Protein AF-A0A0N5B8U1-F1 (afdb_monomer_lite)

Organism: Strongyloides papillosus (NCBI:txid174720)

Foldseek 3Di:
DKKKKKKWQWDQDPPPDDDDPDPPPPQPAADPQAEEEEDPPDDPVVVVVVQVVCVVVHVHHHDYDPDDDDPDWHYYHDDDDPDDDDDDGTDDPDPPDDDDDPQRAKFKAQEPPPVDGGRTTHDGHPDMDMDMHPDDDMDIDGHDPDPPDDIDMDMDMDDPPDD

InterPro domains:
  IPR001506 Peptidase M12A [PF01400] (25-95)
  IPR024079 Metallopeptidase, catalytic domain superfamily [G3DSA:3.40.390.10] (2-120)

Radius of gyration: 24.77 Å; chains: 1; bounding box: 51×39×60 Å

pLDDT: mean 78.55, std 17.07, range [37.72, 98.56]

Sequence (163 aa):
MSSVKITTNNELDDNYRIKKSIIRYKRSKWVLPIKYHISQKLNVSVIKQAIKVVEEETCVTFNESNKHIRIKRGINFKKHHSSCHSYVGMRRIKKKYLYCFQKMALEIKHKNDTSVTGLNICGNTKTPIIVTSEGTSVLVLWYGKKDDHSFNLTYQEIDDKKN

Structure (mmCIF, N/CA/C/O backbone):
data_AF-A0A0N5B8U1-F1
#
_entry.id   AF-A0A0N5B8U1-F1
#
loop_
_atom_site.group_PDB
_atom_site.id
_atom_site.type_symbol
_atom_site.label_atom_id
_atom_site.label_alt_id
_atom_site.label_comp_id
_atom_site.label_asym_id
_atom_site.label_entity_id
_atom_site.label_seq_id
_atom_site.pdbx_PDB_ins_code
_atom_site.Cartn_x
_atom_site.Cartn_y
_atom_site.Cartn_z
_atom_site.occupancy
_atom_site.B_iso_or_equiv
_atom_site.auth_seq_id
_atom_site.auth_comp_id
_atom_site.auth_asym_id
_atom_site.auth_atom_id
_atom_site.pdbx_PDB_model_num
ATOM 1 N N . MET A 1 1 ? -29.590 8.909 27.109 1.00 59.69 1 MET A N 1
ATOM 2 C CA . MET A 1 1 ? -29.453 7.525 27.615 1.00 59.69 1 MET A CA 1
ATOM 3 C C . MET A 1 1 ? -28.011 7.387 28.084 1.00 59.69 1 MET A C 1
ATOM 5 O O . MET A 1 1 ? -27.194 8.186 27.654 1.00 59.69 1 MET A O 1
ATOM 9 N N . SER A 1 2 ? -27.679 6.472 28.991 1.00 67.06 2 SER A N 1
ATOM 10 C CA . SER A 1 2 ? -26.271 6.294 29.381 1.00 67.06 2 SER A CA 1
ATOM 11 C C . SER A 1 2 ? -25.598 5.297 28.430 1.00 67.06 2 SER A C 1
ATOM 13 O O . SER A 1 2 ? -26.219 4.311 28.020 1.00 67.06 2 SER A O 1
ATOM 15 N N . SER A 1 3 ? -24.359 5.578 28.029 1.00 75.62 3 SER A N 1
ATOM 16 C CA . SER A 1 3 ? -23.550 4.730 27.143 1.00 75.62 3 SER A CA 1
ATOM 17 C C . SER A 1 3 ? -22.180 4.446 27.754 1.00 75.62 3 SER A C 1
ATOM 19 O O . SER A 1 3 ? -21.698 5.172 28.617 1.00 75.62 3 SER A O 1
ATOM 21 N N . VAL A 1 4 ? -21.538 3.366 27.324 1.00 79.31 4 VAL A N 1
ATOM 22 C CA . VAL A 1 4 ? -20.212 2.947 27.779 1.00 79.31 4 VAL A CA 1
ATOM 23 C C . VAL A 1 4 ? -19.211 3.236 26.671 1.00 79.31 4 VAL A C 1
ATOM 25 O O . VAL A 1 4 ? -19.322 2.738 25.548 1.00 79.31 4 VAL A O 1
ATOM 28 N N . LYS A 1 5 ? -18.194 4.026 26.999 1.00 79.31 5 LYS A N 1
ATOM 29 C CA . LYS A 1 5 ? -17.032 4.263 26.151 1.00 79.31 5 LYS A CA 1
ATOM 30 C C . LYS A 1 5 ? -15.908 3.338 26.573 1.00 79.31 5 LYS A C 1
ATOM 32 O O . LYS A 1 5 ? -15.444 3.387 27.707 1.00 79.31 5 LYS A O 1
ATOM 37 N N . ILE A 1 6 ? -15.442 2.526 25.643 1.00 74.75 6 ILE A N 1
ATOM 38 C CA . ILE A 1 6 ? -14.339 1.593 25.820 1.00 74.75 6 ILE A CA 1
ATOM 39 C C . ILE A 1 6 ? -13.137 2.101 25.044 1.00 74.75 6 ILE A C 1
ATOM 41 O O . ILE A 1 6 ? -13.270 2.518 23.895 1.00 74.75 6 ILE A O 1
ATOM 45 N N . THR A 1 7 ? -11.958 2.028 25.654 1.00 72.44 7 THR A N 1
ATOM 46 C CA . THR A 1 7 ? -10.691 2.320 24.985 1.00 72.44 7 THR A CA 1
ATOM 47 C C . THR A 1 7 ? -9.778 1.096 25.045 1.00 72.44 7 THR A C 1
ATOM 49 O O . THR A 1 7 ? -9.550 0.545 26.119 1.00 72.44 7 THR A O 1
ATOM 52 N N . THR A 1 8 ? -9.257 0.647 23.901 1.00 62.81 8 THR A N 1
ATOM 53 C CA . THR A 1 8 ? -8.366 -0.526 23.789 1.00 62.81 8 THR A CA 1
ATOM 54 C C . THR A 1 8 ? -7.193 -0.225 22.863 1.00 62.81 8 THR A C 1
ATOM 56 O O . THR A 1 8 ? -7.366 0.483 21.887 1.00 62.81 8 THR A O 1
ATOM 59 N N . ASN A 1 9 ? -5.993 -0.751 23.093 1.00 55.94 9 ASN A N 1
ATOM 60 C CA . ASN A 1 9 ? -4.813 -0.423 22.261 1.00 55.94 9 ASN A CA 1
ATOM 61 C C . ASN A 1 9 ? -4.611 -1.382 21.075 1.00 55.94 9 ASN A C 1
ATOM 63 O O . ASN A 1 9 ? -3.531 -1.941 20.889 1.00 55.94 9 ASN A O 1
ATOM 67 N N . ASN A 1 10 ? -5.681 -1.667 20.338 1.00 53.12 10 ASN A N 1
ATOM 68 C CA . ASN A 1 10 ? -5.811 -2.972 19.706 1.00 53.12 10 ASN A CA 1
ATOM 69 C C . ASN A 1 10 ? -6.589 -2.796 18.384 1.00 53.12 10 ASN A C 1
ATOM 71 O O . ASN A 1 10 ? -7.734 -2.364 18.430 1.00 53.12 10 ASN A O 1
ATOM 75 N N . GLU A 1 11 ? -5.941 -3.039 17.231 1.00 48.81 11 GLU A N 1
ATOM 76 C CA . GLU A 1 11 ? -6.230 -2.446 15.901 1.00 48.81 11 GLU A CA 1
ATOM 77 C C . GLU A 1 11 ? -7.677 -2.639 15.382 1.00 48.81 11 GLU A C 1
ATOM 79 O O . GLU A 1 11 ? -8.244 -3.729 15.443 1.00 48.81 11 GLU A O 1
ATOM 84 N N . LEU A 1 12 ? -8.247 -1.570 14.812 1.00 43.56 12 LEU A N 1
ATOM 85 C CA . LEU A 1 12 ? -9.436 -1.578 13.968 1.00 43.56 12 LEU A CA 1
ATOM 86 C C . LEU A 1 12 ? -8.948 -1.723 12.530 1.00 43.56 12 LEU A C 1
ATOM 88 O O . LEU A 1 12 ? -8.377 -0.787 11.972 1.00 43.56 12 LEU A O 1
ATOM 92 N N . ASP A 1 13 ? -9.156 -2.898 11.944 1.00 42.47 13 ASP A N 1
ATOM 93 C CA . ASP A 1 13 ? -8.920 -3.122 10.520 1.00 42.47 13 ASP A CA 1
ATOM 94 C C . ASP A 1 13 ? -10.063 -2.485 9.708 1.00 42.47 13 ASP A C 1
ATOM 96 O O . ASP A 1 13 ? -11.240 -2.742 9.972 1.00 42.47 13 ASP A O 1
ATOM 100 N N . ASP A 1 14 ? -9.727 -1.707 8.674 1.00 44.59 14 ASP A N 1
ATOM 101 C CA . ASP A 1 14 ? -10.642 -1.046 7.717 1.00 44.59 14 ASP A CA 1
ATOM 102 C C . ASP A 1 14 ? -11.511 -2.040 6.892 1.00 44.59 14 ASP A C 1
ATOM 104 O O . ASP A 1 14 ? -12.156 -1.673 5.907 1.00 44.59 14 ASP A O 1
ATOM 108 N N . ASN A 1 15 ? -11.559 -3.322 7.271 1.00 41.72 15 ASN A N 1
ATOM 109 C CA . ASN A 1 15 ? -12.343 -4.383 6.640 1.00 41.72 15 ASN A CA 1
ATOM 110 C C . ASN A 1 15 ? -13.705 -4.613 7.321 1.00 41.72 15 ASN A C 1
ATOM 112 O O . ASN A 1 15 ? -14.096 -5.751 7.603 1.00 41.72 15 ASN A O 1
ATOM 116 N N . TYR A 1 16 ? -14.495 -3.551 7.493 1.00 42.03 16 TYR A N 1
ATOM 117 C CA . TYR A 1 16 ? -15.940 -3.717 7.662 1.00 42.03 16 TYR A CA 1
ATOM 118 C C . TYR A 1 16 ? -16.533 -4.375 6.397 1.00 42.03 16 TYR A C 1
ATOM 120 O O . TYR A 1 16 ? -16.419 -3.861 5.281 1.00 42.03 16 TYR A O 1
ATOM 128 N N . ARG A 1 17 ? -17.155 -5.552 6.556 1.00 41.88 17 ARG A N 1
ATOM 129 C CA . ARG A 1 17 ? -17.788 -6.320 5.470 1.00 41.88 17 ARG A CA 1
ATOM 130 C C . ARG A 1 17 ? -19.053 -5.617 4.963 1.00 41.88 17 ARG A C 1
ATOM 132 O O . ARG A 1 17 ? -20.151 -5.883 5.441 1.00 41.88 17 ARG A O 1
ATOM 139 N N . ILE A 1 18 ? -18.927 -4.811 3.9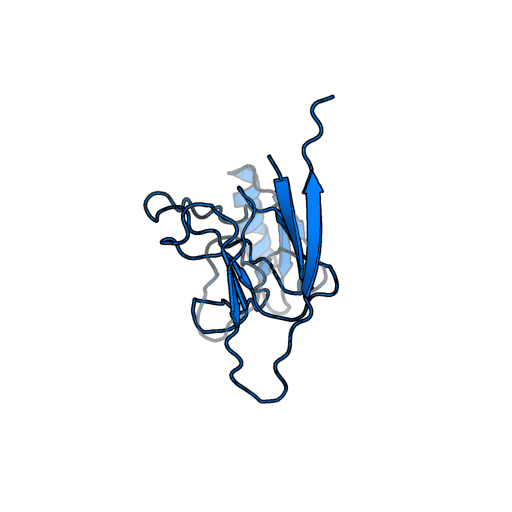13 1.00 45.94 18 ILE A N 1
ATOM 140 C CA . ILE A 1 18 ? -20.068 -4.467 3.051 1.00 45.94 18 ILE A CA 1
ATOM 141 C C . ILE A 1 18 ? -20.320 -5.649 2.097 1.00 45.94 18 ILE A C 1
ATOM 143 O O . ILE A 1 18 ? -19.381 -6.215 1.532 1.00 45.94 18 ILE A O 1
ATOM 147 N N . LYS A 1 19 ? -21.589 -6.065 1.965 1.00 42.38 19 LYS A N 1
ATOM 148 C CA . LYS A 1 19 ? -22.049 -7.216 1.163 1.00 42.38 19 LYS A CA 1
ATOM 149 C C . LYS A 1 19 ? -21.389 -7.269 -0.230 1.00 42.38 19 LYS A C 1
ATOM 151 O O . LYS A 1 19 ? -21.284 -6.273 -0.938 1.00 42.38 19 LYS A O 1
ATOM 156 N N . LYS A 1 20 ? -20.982 -8.482 -0.620 1.00 46.72 20 LYS A N 1
ATOM 157 C CA . LYS A 1 20 ? -20.103 -8.843 -1.752 1.00 46.72 20 LYS A CA 1
ATOM 158 C C . LYS A 1 20 ? -20.591 -8.502 -3.176 1.00 46.72 20 LYS A C 1
ATOM 160 O O . LYS A 1 20 ? -19.908 -8.886 -4.119 1.00 46.72 20 LYS A O 1
ATOM 165 N N . SER A 1 21 ? -21.711 -7.814 -3.391 1.00 37.72 21 SER A N 1
ATOM 166 C CA . SER A 1 21 ? -22.250 -7.641 -4.753 1.00 37.72 21 SER A CA 1
ATOM 167 C C . SER A 1 21 ? -21.713 -6.436 -5.536 1.00 37.72 21 SER A C 1
ATOM 169 O O . SER A 1 21 ? -21.937 -6.377 -6.738 1.00 37.72 21 SER A O 1
ATOM 171 N N . ILE A 1 22 ? -20.948 -5.509 -4.941 1.00 44.62 22 ILE A N 1
ATOM 172 C CA . ILE A 1 22 ? -20.295 -4.417 -5.696 1.00 44.62 22 ILE A CA 1
ATOM 173 C C . ILE A 1 22 ? -18.922 -4.088 -5.095 1.00 44.62 22 ILE A C 1
ATOM 175 O O . ILE A 1 22 ? -18.659 -2.966 -4.666 1.00 44.62 22 ILE A O 1
ATOM 179 N N . ILE A 1 23 ? -17.980 -5.037 -5.089 1.00 44.81 23 ILE A N 1
ATOM 180 C CA . ILE A 1 23 ? -16.568 -4.637 -4.995 1.00 44.81 23 ILE A CA 1
ATOM 181 C C . ILE A 1 23 ? -16.143 -4.172 -6.391 1.00 44.81 23 ILE A C 1
ATOM 183 O O . ILE A 1 23 ? -15.464 -4.875 -7.139 1.00 44.81 23 ILE A O 1
ATOM 187 N N . ARG A 1 24 ? -16.508 -2.931 -6.735 1.00 43.56 24 ARG A N 1
ATOM 188 C CA . ARG A 1 24 ? -15.688 -2.120 -7.640 1.00 43.56 24 ARG A CA 1
ATOM 189 C C . ARG A 1 24 ? -14.354 -1.955 -6.925 1.00 43.56 24 ARG A C 1
ATOM 191 O O . ARG A 1 24 ? -14.169 -0.992 -6.186 1.00 43.56 24 ARG A O 1
ATOM 198 N N . TYR A 1 25 ? -13.443 -2.923 -7.063 1.00 47.12 25 TYR A N 1
ATOM 199 C CA . TYR A 1 25 ? -12.090 -2.780 -6.543 1.00 47.12 25 TYR A CA 1
ATOM 200 C C . TYR A 1 25 ? -11.578 -1.453 -7.083 1.00 47.12 25 TYR A C 1
ATOM 202 O O . TYR A 1 25 ? -11.340 -1.322 -8.285 1.00 47.12 25 TYR A O 1
ATOM 210 N N . LYS A 1 26 ? -11.448 -0.453 -6.207 1.00 51.53 26 LYS A N 1
ATOM 211 C CA . LYS A 1 26 ? -10.837 0.831 -6.533 1.00 51.53 26 LYS A CA 1
ATOM 212 C C . LYS A 1 26 ? -9.360 0.509 -6.756 1.00 51.53 26 LYS A C 1
ATOM 214 O O . LYS A 1 26 ? -8.542 0.566 -5.834 1.00 51.53 26 LYS A O 1
ATOM 219 N N . ARG A 1 27 ? -9.037 -0.013 -7.949 1.00 57.03 27 ARG A N 1
ATOM 220 C CA . ARG A 1 27 ? -7.664 -0.201 -8.413 1.00 57.03 27 ARG A CA 1
ATOM 221 C C . ARG A 1 27 ? -7.018 1.157 -8.212 1.00 57.03 27 ARG A C 1
ATOM 223 O O . ARG A 1 27 ? -7.590 2.167 -8.624 1.00 57.03 27 ARG A O 1
ATOM 230 N N . SER A 1 28 ? -5.907 1.192 -7.483 1.00 64.31 28 SER A N 1
ATOM 231 C CA . SER A 1 28 ? -5.211 2.450 -7.246 1.00 64.31 28 SER A CA 1
ATOM 232 C C . SER A 1 28 ? -4.870 3.022 -8.613 1.00 64.31 28 SER A C 1
ATOM 234 O O . SER A 1 28 ? -4.123 2.400 -9.369 1.00 64.31 28 SER A O 1
ATOM 236 N N . LYS A 1 29 ? -5.493 4.149 -8.961 1.00 74.88 29 LYS A N 1
ATOM 237 C CA . LYS A 1 29 ? -5.195 4.830 -10.213 1.00 74.88 29 LYS A CA 1
ATOM 238 C C . LYS A 1 29 ? -3.738 5.279 -10.158 1.00 74.88 29 LYS A C 1
ATOM 240 O O . LYS A 1 29 ? -3.232 5.646 -9.090 1.00 74.88 29 LYS A O 1
ATOM 245 N N . TRP A 1 30 ? -3.066 5.202 -11.298 1.00 86.12 30 TRP A N 1
ATOM 246 C CA . TRP A 1 30 ? -1.763 5.825 -11.441 1.00 86.12 30 TRP A CA 1
ATOM 247 C C . TRP A 1 30 ? -1.899 7.320 -11.156 1.00 86.12 30 TRP A C 1
ATOM 249 O O . TRP A 1 30 ? -2.870 7.948 -11.571 1.00 86.12 30 TRP A O 1
ATOM 259 N N . VAL A 1 31 ? -0.950 7.859 -10.398 1.00 87.50 31 VAL A N 1
ATOM 260 C CA . VAL A 1 31 ? -0.815 9.305 -10.225 1.00 87.50 31 VAL A CA 1
ATOM 261 C C . VAL A 1 31 ? 0.145 9.759 -11.308 1.00 87.50 31 VAL A C 1
ATOM 263 O O . VAL A 1 31 ? 1.249 9.216 -11.396 1.00 87.50 31 VAL A O 1
ATOM 266 N N . LEU A 1 32 ? -0.311 10.686 -12.142 1.00 92.00 32 LEU A N 1
ATOM 267 C CA . LEU A 1 32 ? 0.475 11.225 -13.241 1.00 92.00 32 LEU A CA 1
ATOM 268 C C . LEU A 1 32 ? 1.335 12.400 -12.748 1.00 92.00 32 LEU A C 1
ATOM 270 O O . LEU A 1 32 ? 0.878 13.146 -11.877 1.00 92.00 32 LEU A O 1
ATOM 274 N N . PRO A 1 33 ? 2.560 12.568 -13.276 1.00 94.56 33 PRO A N 1
ATOM 275 C CA . PRO A 1 33 ? 3.231 11.687 -14.239 1.00 94.56 33 PRO A CA 1
ATOM 276 C C . PRO A 1 33 ? 3.744 10.378 -13.606 1.00 94.56 33 PRO A C 1
ATOM 278 O O . PRO A 1 33 ? 4.283 10.362 -12.491 1.00 94.56 33 PRO A O 1
ATOM 281 N N . ILE A 1 34 ? 3.607 9.258 -14.325 1.00 94.69 34 ILE A N 1
ATOM 282 C CA . ILE A 1 34 ? 4.087 7.942 -13.887 1.00 94.69 34 ILE A CA 1
ATOM 283 C C . ILE A 1 34 ? 5.612 7.931 -13.929 1.00 94.69 34 ILE A C 1
ATOM 285 O O . ILE A 1 34 ? 6.230 8.059 -14.983 1.00 94.69 34 ILE A O 1
ATOM 289 N N . LYS A 1 35 ? 6.245 7.712 -12.776 1.00 95.19 35 LYS A N 1
ATOM 290 C CA . LYS A 1 35 ? 7.699 7.536 -12.737 1.00 95.19 35 LYS A CA 1
ATOM 291 C C . LYS A 1 35 ? 8.099 6.215 -13.375 1.00 95.19 35 LYS A C 1
ATOM 293 O O . LYS A 1 35 ? 7.539 5.176 -13.016 1.00 95.19 35 LYS A O 1
ATOM 298 N N . TYR A 1 36 ? 9.117 6.233 -14.226 1.00 96.44 36 TYR A N 1
ATOM 299 C CA . TYR A 1 36 ? 9.695 5.011 -14.771 1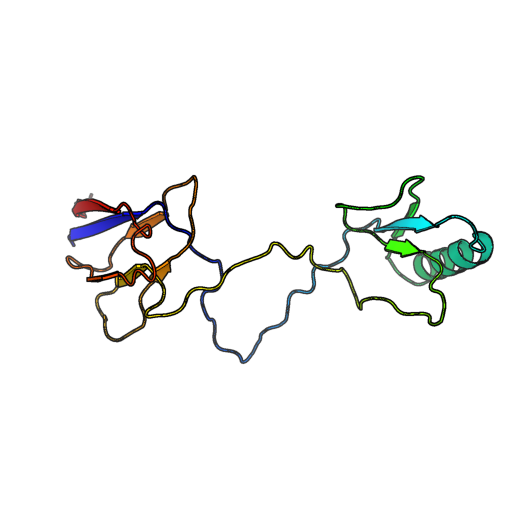.00 96.44 36 TYR A CA 1
ATOM 300 C C . TYR A 1 36 ? 11.222 5.012 -14.736 1.00 96.44 36 TYR A C 1
ATOM 302 O O . TYR A 1 36 ? 11.857 6.058 -14.683 1.00 96.44 36 TYR A O 1
ATOM 310 N N . HIS A 1 37 ? 11.813 3.823 -14.736 1.00 96.56 37 HIS A N 1
ATOM 311 C CA . HIS A 1 37 ? 13.255 3.615 -14.800 1.00 96.56 37 HIS A CA 1
ATOM 312 C C . HIS A 1 37 ? 13.566 2.504 -15.802 1.00 96.56 37 HIS A C 1
ATOM 314 O O . HIS A 1 37 ? 12.897 1.467 -15.799 1.00 96.56 37 HIS A O 1
ATOM 320 N N . ILE A 1 38 ? 14.588 2.707 -16.631 1.00 96.69 38 ILE A N 1
ATOM 321 C CA . ILE A 1 38 ? 15.083 1.709 -17.580 1.00 96.69 38 ILE A CA 1
ATOM 322 C C . ILE A 1 38 ? 16.376 1.119 -17.019 1.00 96.69 38 ILE A C 1
ATOM 324 O O . ILE A 1 38 ? 17.360 1.827 -16.824 1.00 96.69 38 ILE A O 1
ATOM 328 N N . SER A 1 39 ? 16.365 -0.187 -16.744 1.00 93.75 39 SER A N 1
ATOM 329 C CA . SER A 1 39 ? 17.560 -0.892 -16.274 1.00 93.75 39 SER A CA 1
ATOM 330 C C . SER A 1 39 ? 18.636 -0.942 -17.361 1.00 93.75 39 SER A C 1
ATOM 332 O O . SER A 1 39 ? 18.340 -0.913 -18.556 1.00 93.75 39 SER A O 1
ATOM 334 N N . GLN A 1 40 ? 19.892 -1.097 -16.941 1.00 87.94 40 GLN A N 1
ATOM 335 C CA . GLN A 1 40 ? 21.022 -1.296 -17.850 1.00 87.94 40 GLN A CA 1
ATOM 336 C C . GLN A 1 40 ? 20.786 -2.493 -18.796 1.00 87.94 40 GLN A C 1
ATOM 338 O O . GLN A 1 40 ? 20.099 -3.452 -18.435 1.00 87.94 40 GLN A O 1
ATOM 343 N N . LYS A 1 41 ? 21.412 -2.465 -19.983 1.00 87.06 41 LYS A N 1
ATOM 344 C CA . LYS A 1 41 ? 21.358 -3.529 -21.014 1.00 87.06 41 LYS A CA 1
ATOM 345 C C . LYS A 1 41 ? 19.995 -3.708 -21.709 1.00 87.06 41 LYS A C 1
ATOM 347 O O . LYS A 1 41 ? 19.719 -4.776 -22.255 1.00 87.06 41 LYS A O 1
ATOM 352 N N . LEU A 1 42 ? 19.148 -2.680 -21.695 1.00 92.19 42 LEU A N 1
ATOM 353 C CA . LEU A 1 42 ? 17.916 -2.603 -22.486 1.00 92.19 42 LEU A CA 1
ATOM 354 C C . LEU A 1 42 ? 18.072 -1.595 -23.629 1.00 92.19 42 LEU A C 1
ATOM 356 O O . LEU A 1 42 ? 18.851 -0.650 -23.525 1.00 92.19 42 LEU A O 1
ATOM 360 N N . ASN A 1 43 ? 17.303 -1.774 -24.706 1.00 94.12 43 ASN A N 1
ATOM 361 C CA . ASN A 1 43 ? 17.245 -0.793 -25.785 1.00 94.12 43 ASN A CA 1
ATOM 362 C C . ASN A 1 43 ? 16.391 0.407 -25.345 1.00 94.12 43 ASN A C 1
ATOM 364 O O . ASN A 1 43 ? 15.160 0.355 -25.351 1.00 94.12 43 ASN A O 1
ATOM 368 N N . VAL A 1 44 ? 17.069 1.480 -24.936 1.00 95.38 44 VAL A N 1
ATOM 369 C CA . VAL A 1 44 ? 16.443 2.702 -24.412 1.00 95.38 44 VAL A CA 1
ATOM 370 C C . VAL A 1 44 ? 15.561 3.377 -25.464 1.00 95.38 44 VAL A C 1
ATOM 372 O O . VAL A 1 44 ? 14.478 3.844 -25.123 1.00 95.38 44 VAL A O 1
ATOM 375 N N . SER A 1 45 ? 15.988 3.391 -26.732 1.00 96.94 45 SER A N 1
ATOM 376 C CA . SER A 1 45 ? 15.265 4.066 -27.818 1.00 96.94 45 SER A CA 1
ATOM 377 C C . SER A 1 45 ? 13.874 3.467 -28.022 1.00 96.94 45 SER A C 1
ATOM 379 O O . SER A 1 45 ? 12.882 4.188 -28.004 1.00 96.94 45 SER A O 1
ATOM 381 N N . VAL A 1 46 ? 13.787 2.135 -28.088 1.00 97.19 46 VAL A N 1
ATOM 382 C CA . VAL A 1 46 ? 12.515 1.418 -28.281 1.00 97.19 46 VAL A CA 1
ATOM 383 C C . VAL A 1 46 ? 11.542 1.679 -27.128 1.00 97.19 46 VAL A C 1
ATOM 385 O O . VAL A 1 46 ? 10.364 1.942 -27.355 1.00 97.19 46 VAL A O 1
ATOM 388 N N . ILE A 1 47 ? 12.026 1.653 -25.881 1.00 97.06 47 ILE A N 1
ATOM 389 C CA . ILE A 1 47 ? 11.175 1.911 -24.709 1.00 97.06 47 ILE A CA 1
ATOM 390 C C . ILE A 1 47 ? 10.677 3.361 -24.711 1.00 97.06 47 ILE A C 1
ATOM 392 O O . ILE A 1 47 ? 9.502 3.600 -24.441 1.00 97.06 47 ILE A O 1
ATOM 396 N N . LYS A 1 48 ? 11.543 4.326 -25.044 1.00 97.69 48 LYS A N 1
ATOM 397 C CA . LYS A 1 48 ? 11.163 5.743 -25.118 1.00 97.69 48 LYS A CA 1
ATOM 398 C C . LYS A 1 48 ? 10.174 6.023 -26.248 1.00 97.69 48 LYS A C 1
ATOM 400 O O . LYS A 1 48 ? 9.227 6.765 -26.026 1.00 97.69 48 LYS A O 1
ATOM 405 N N . GLN A 1 49 ? 10.344 5.398 -27.413 1.00 98.25 49 GLN A N 1
ATOM 406 C CA . GLN A 1 49 ? 9.378 5.483 -28.512 1.00 98.25 49 GLN A CA 1
ATOM 407 C C . GLN A 1 49 ? 8.007 4.940 -28.093 1.00 98.25 49 GLN A C 1
ATOM 409 O O . GLN A 1 49 ? 7.001 5.607 -28.301 1.00 98.25 49 GLN A O 1
ATOM 414 N N . ALA A 1 50 ? 7.962 3.778 -27.433 1.00 97.75 50 ALA A N 1
ATOM 415 C CA . ALA A 1 50 ? 6.705 3.206 -26.954 1.00 97.75 50 ALA A CA 1
ATOM 416 C C . ALA A 1 50 ? 6.011 4.089 -25.901 1.00 97.75 50 ALA A C 1
ATOM 418 O O . ALA A 1 50 ? 4.795 4.246 -25.941 1.00 97.75 50 ALA A O 1
ATOM 419 N N . ILE A 1 51 ? 6.772 4.682 -24.972 1.00 97.81 51 ILE A N 1
ATOM 420 C CA . ILE A 1 51 ? 6.232 5.640 -23.994 1.00 97.81 51 ILE A CA 1
ATOM 421 C C . ILE A 1 51 ? 5.662 6.867 -24.707 1.00 97.81 51 ILE A C 1
ATOM 423 O O . ILE A 1 51 ? 4.542 7.263 -24.404 1.00 97.81 51 ILE A O 1
ATOM 427 N N . LYS A 1 52 ? 6.392 7.410 -25.685 1.00 98.12 52 LYS A N 1
ATOM 428 C CA . LYS A 1 52 ? 5.969 8.580 -26.455 1.00 98.12 52 LYS A CA 1
ATOM 429 C C . LYS A 1 52 ? 4.631 8.352 -27.166 1.00 98.12 52 LYS A C 1
ATOM 431 O O . LYS A 1 52 ? 3.748 9.185 -27.034 1.00 98.12 52 LYS A O 1
ATOM 436 N N . VAL A 1 53 ? 4.444 7.199 -27.812 1.00 98.56 53 VAL A N 1
ATOM 437 C CA . VAL A 1 53 ? 3.157 6.844 -28.443 1.00 98.56 53 VAL A CA 1
ATOM 438 C C . VAL A 1 53 ? 2.011 6.855 -27.424 1.00 98.56 53 VAL A C 1
ATOM 440 O O . VAL A 1 53 ? 0.924 7.336 -27.715 1.00 98.56 53 VAL A O 1
ATOM 443 N N . VAL A 1 54 ? 2.236 6.370 -26.198 1.00 97.94 54 VAL A N 1
ATOM 444 C CA . VAL A 1 54 ? 1.203 6.409 -25.147 1.00 97.94 54 VAL A CA 1
ATOM 445 C C . VAL A 1 54 ? 0.894 7.843 -24.707 1.00 97.94 54 VAL A C 1
ATOM 447 O O . VAL A 1 54 ? -0.268 8.141 -24.435 1.00 97.94 54 VAL A O 1
ATOM 450 N N . GLU A 1 55 ? 1.898 8.716 -24.620 1.00 98.00 55 GLU A N 1
ATOM 451 C CA . GLU A 1 55 ? 1.706 10.138 -24.288 1.00 98.00 55 GLU A CA 1
ATOM 452 C C . GLU A 1 55 ? 0.993 10.915 -25.405 1.00 98.00 55 GLU A C 1
ATOM 454 O O . GLU A 1 55 ? 0.273 11.865 -25.114 1.00 98.00 55 GLU A O 1
ATOM 459 N N . GLU A 1 56 ? 1.174 10.515 -26.667 1.00 98.19 56 GLU A N 1
ATOM 460 C CA . GLU A 1 56 ? 0.526 11.131 -27.834 1.00 98.19 56 GLU A CA 1
ATOM 461 C C . GLU A 1 56 ? -0.935 10.682 -27.988 1.00 98.19 56 GLU A C 1
ATOM 463 O O . GLU A 1 56 ? -1.808 11.496 -28.283 1.00 98.19 56 GLU A O 1
ATOM 468 N N . GLU A 1 57 ? -1.223 9.407 -27.719 1.00 98.31 57 GLU A N 1
ATOM 469 C CA . GLU A 1 57 ? -2.552 8.812 -27.918 1.00 98.31 57 GLU A CA 1
ATOM 470 C C . GLU A 1 57 ? -3.439 8.851 -26.659 1.00 98.31 57 GLU A C 1
ATOM 472 O O . GLU A 1 57 ? -4.616 8.482 -26.691 1.00 98.31 57 GLU A O 1
ATOM 477 N N . THR A 1 58 ? -2.895 9.252 -25.505 1.00 97.19 58 THR A N 1
ATOM 478 C CA . THR A 1 58 ? -3.626 9.260 -24.230 1.00 97.19 58 THR A CA 1
ATOM 479 C C . THR A 1 58 ? -3.208 10.422 -23.332 1.00 97.19 58 THR A C 1
ATOM 481 O O . THR A 1 58 ? -2.143 10.999 -23.478 1.00 97.19 58 THR A O 1
ATOM 484 N N . CYS A 1 59 ? -3.997 10.728 -22.298 1.00 96.44 59 CYS A N 1
ATOM 485 C CA . CYS A 1 59 ? -3.615 11.738 -21.300 1.00 96.44 59 CYS A CA 1
ATOM 486 C C . CYS A 1 59 ? -2.603 11.231 -20.245 1.00 96.44 59 CYS A C 1
ATOM 488 O O . CYS A 1 59 ? -2.415 11.886 -19.218 1.00 96.44 59 CYS A O 1
ATOM 490 N N . VAL A 1 60 ? -2.020 10.038 -20.413 1.00 95.62 60 VAL A N 1
ATOM 491 C CA . VAL A 1 60 ? -1.056 9.459 -19.462 1.00 95.62 60 VAL A CA 1
ATOM 492 C C . VAL A 1 60 ? 0.326 10.041 -19.729 1.00 95.62 60 VAL A C 1
ATOM 494 O O . VAL A 1 60 ? 0.847 9.869 -20.816 1.00 95.62 60 VAL A O 1
ATOM 497 N N . THR A 1 61 ? 0.945 10.655 -18.719 1.00 97.12 61 THR A N 1
ATOM 498 C CA . THR A 1 61 ? 2.295 11.239 -18.815 1.00 97.12 61 THR A CA 1
ATOM 499 C C . THR A 1 61 ? 3.317 10.495 -17.959 1.00 97.12 61 THR A C 1
ATOM 501 O O . THR A 1 61 ? 2.955 9.841 -16.968 1.00 97.12 61 THR A O 1
ATOM 504 N N . PHE A 1 62 ? 4.603 10.606 -18.305 1.00 97.06 62 PHE A N 1
ATOM 505 C CA . PHE A 1 62 ? 5.693 9.858 -17.679 1.00 97.06 62 PHE A CA 1
ATOM 506 C C . PHE A 1 62 ? 6.892 10.734 -17.289 1.00 97.06 62 PHE A C 1
ATOM 508 O O . PHE A 1 62 ? 7.302 11.628 -18.015 1.00 97.06 62 PHE A O 1
ATOM 515 N N . ASN A 1 63 ? 7.523 10.412 -16.151 1.00 96.44 63 ASN A N 1
ATOM 516 C CA . ASN A 1 63 ? 8.778 11.037 -15.716 1.00 96.44 63 ASN A CA 1
ATOM 517 C C . ASN A 1 63 ? 9.888 9.988 -15.590 1.00 96.44 63 ASN A C 1
ATOM 519 O O . ASN A 1 63 ? 9.790 9.063 -14.775 1.00 96.44 63 ASN A O 1
ATOM 523 N N . GLU A 1 64 ? 10.969 10.158 -16.349 1.00 96.25 64 GLU A N 1
ATOM 524 C CA . GLU A 1 64 ? 12.133 9.274 -16.276 1.00 96.25 64 GLU A CA 1
ATOM 525 C C . GLU A 1 64 ? 12.872 9.435 -14.937 1.00 96.25 64 GLU A C 1
ATOM 527 O O . GLU A 1 64 ? 12.977 10.521 -14.360 1.00 96.25 64 GLU A O 1
ATOM 532 N N . SER A 1 65 ? 13.381 8.325 -14.411 1.00 94.31 65 SER A N 1
ATOM 533 C CA . SER A 1 65 ? 14.181 8.278 -13.199 1.00 94.31 65 SER A CA 1
ATOM 534 C C . SER A 1 65 ? 15.519 7.603 -13.458 1.00 94.31 65 SER A C 1
ATOM 536 O O . SER A 1 65 ? 15.587 6.450 -13.884 1.00 94.31 65 SER A O 1
ATOM 538 N N . ASN A 1 66 ? 16.592 8.282 -13.056 1.00 92.81 66 ASN A N 1
ATOM 539 C CA . ASN A 1 66 ? 17.957 7.753 -13.123 1.00 92.81 66 ASN A CA 1
ATOM 540 C C . ASN A 1 66 ? 18.223 6.628 -12.101 1.00 92.81 66 ASN A C 1
ATOM 542 O O . ASN A 1 66 ? 19.294 6.028 -12.112 1.00 92.81 66 ASN A O 1
ATOM 546 N N . LYS A 1 67 ? 17.283 6.345 -11.186 1.00 92.31 67 LYS A N 1
ATOM 547 C CA . LYS A 1 67 ? 17.440 5.343 -10.120 1.00 92.31 67 LYS A CA 1
ATOM 548 C C . LYS A 1 67 ? 16.288 4.340 -10.130 1.00 92.31 67 LYS A C 1
ATOM 550 O O . LYS A 1 67 ? 15.131 4.711 -10.311 1.00 92.31 67 LYS A O 1
ATOM 555 N N . HIS A 1 68 ? 16.605 3.083 -9.819 1.00 92.62 68 HIS A N 1
ATOM 556 C CA . HIS A 1 68 ? 15.611 2.024 -9.653 1.00 92.62 68 HIS A CA 1
ATOM 557 C C . HIS A 1 68 ? 14.565 2.382 -8.584 1.00 92.62 68 HIS A C 1
ATOM 559 O O . HIS A 1 68 ? 14.882 2.691 -7.429 1.00 92.62 68 HIS A O 1
ATOM 565 N N . ILE A 1 69 ? 13.288 2.254 -8.938 1.00 90.75 69 ILE A N 1
ATOM 566 C CA . ILE A 1 69 ? 12.152 2.637 -8.101 1.00 90.75 69 ILE A CA 1
ATOM 567 C C . ILE A 1 69 ? 11.819 1.485 -7.138 1.00 90.75 69 ILE A C 1
ATOM 569 O O . ILE A 1 69 ? 11.288 0.459 -7.552 1.00 90.75 69 ILE A O 1
ATOM 573 N N . ARG A 1 70 ? 12.152 1.619 -5.845 1.00 78.88 70 ARG A N 1
ATOM 574 C CA . ARG A 1 70 ? 11.943 0.553 -4.834 1.00 78.88 70 ARG A CA 1
ATOM 575 C C . ARG A 1 70 ? 10.625 0.668 -4.059 1.00 78.88 70 ARG A C 1
ATOM 577 O O . ARG A 1 70 ? 9.881 -0.300 -3.961 1.00 78.88 70 ARG A O 1
ATOM 584 N N . ILE A 1 71 ? 10.360 1.846 -3.493 1.00 67.69 71 ILE A N 1
ATOM 585 C CA . ILE A 1 71 ? 9.239 2.088 -2.559 1.00 67.69 71 ILE A CA 1
ATOM 586 C C . ILE A 1 71 ? 8.143 2.938 -3.215 1.00 67.69 71 ILE A C 1
ATOM 588 O O . ILE A 1 71 ? 6.966 2.826 -2.883 1.00 67.69 71 ILE A O 1
ATOM 592 N N . LYS A 1 72 ? 8.524 3.801 -4.162 1.00 67.56 72 LYS A N 1
ATOM 593 C CA . LYS A 1 72 ? 7.600 4.719 -4.833 1.00 67.56 72 LYS A CA 1
ATOM 594 C C . LYS A 1 72 ? 6.786 3.989 -5.905 1.00 67.56 72 LYS A C 1
ATOM 596 O O . LYS A 1 72 ? 7.183 2.947 -6.418 1.00 67.56 72 LYS A O 1
ATOM 601 N N . ARG A 1 73 ? 5.630 4.560 -6.236 1.00 80.38 73 ARG A N 1
ATOM 602 C CA . ARG A 1 73 ? 4.764 4.094 -7.325 1.00 80.38 73 ARG A CA 1
ATOM 603 C C . ARG A 1 73 ? 5.464 4.413 -8.649 1.00 80.38 73 ARG A C 1
ATOM 605 O O . ARG A 1 73 ? 5.815 5.568 -8.871 1.00 80.38 73 ARG A O 1
ATOM 612 N N . GLY A 1 74 ? 5.708 3.404 -9.477 1.00 90.00 74 GLY A N 1
ATOM 613 C CA . GLY A 1 74 ? 6.399 3.572 -10.752 1.00 90.00 74 GLY A CA 1
ATOM 614 C C . GLY A 1 74 ? 6.650 2.249 -11.467 1.00 90.00 74 GLY A C 1
ATOM 615 O O . GLY A 1 74 ? 6.336 1.179 -10.939 1.00 90.00 74 GLY A O 1
ATOM 616 N N . ILE A 1 75 ? 7.207 2.341 -12.669 1.00 93.69 75 ILE A N 1
ATOM 617 C CA . ILE A 1 75 ? 7.488 1.213 -13.559 1.00 93.69 75 ILE A CA 1
ATOM 618 C C . ILE A 1 75 ? 9.006 1.040 -13.664 1.00 93.69 75 ILE A C 1
ATOM 620 O O . ILE A 1 75 ? 9.716 1.978 -14.002 1.00 93.69 75 ILE A O 1
ATOM 624 N N . ASN A 1 76 ? 9.527 -0.156 -13.390 1.00 94.25 76 ASN A N 1
ATOM 625 C CA . ASN A 1 76 ? 10.926 -0.476 -13.687 1.00 94.25 76 ASN A CA 1
ATOM 626 C C . ASN A 1 76 ? 10.961 -1.430 -14.880 1.00 94.25 76 ASN A C 1
ATOM 628 O O . ASN A 1 76 ? 10.559 -2.589 -14.748 1.00 94.25 76 ASN A O 1
ATOM 632 N N . PHE A 1 77 ? 11.461 -0.961 -16.020 1.00 95.00 77 PHE A N 1
ATOM 633 C CA . PHE A 1 77 ? 11.782 -1.826 -17.148 1.00 95.00 77 PHE A CA 1
ATOM 634 C C . PHE A 1 77 ? 13.049 -2.603 -16.804 1.00 95.00 77 PHE A C 1
ATOM 636 O O . PHE A 1 77 ? 14.084 -2.020 -16.472 1.00 95.00 77 PHE A O 1
ATOM 643 N N . LYS A 1 78 ? 12.961 -3.931 -16.850 1.00 93.06 78 LYS A N 1
ATOM 644 C CA . LYS A 1 78 ? 14.071 -4.840 -16.555 1.00 93.06 78 LYS A CA 1
ATOM 645 C C . LYS A 1 78 ? 14.050 -6.015 -17.519 1.00 93.06 78 LYS A C 1
ATOM 647 O O . LYS A 1 78 ? 12.977 -6.476 -17.904 1.00 93.06 78 LYS A O 1
ATOM 652 N N . LYS A 1 79 ? 15.233 -6.518 -17.872 1.00 90.50 79 LYS A N 1
ATOM 653 C CA . LYS A 1 79 ? 15.349 -7.766 -18.623 1.00 90.50 79 LYS A CA 1
ATOM 654 C C . LYS A 1 79 ? 14.924 -8.922 -17.718 1.00 90.50 79 LYS A C 1
ATOM 656 O O . LYS A 1 79 ? 15.370 -9.015 -16.575 1.00 90.50 79 LYS A O 1
ATOM 661 N N . HIS A 1 80 ? 14.062 -9.784 -18.231 1.00 87.81 80 HIS A N 1
ATOM 662 C CA . HIS A 1 80 ? 13.756 -11.076 -17.633 1.00 87.81 80 HIS A CA 1
ATOM 663 C C . HIS A 1 80 ? 14.329 -12.170 -18.544 1.00 87.81 80 HIS A C 1
ATOM 665 O O . HIS A 1 80 ? 14.452 -11.960 -19.749 1.00 87.81 80 HIS A O 1
ATOM 671 N N . HIS A 1 81 ? 14.752 -13.298 -17.971 1.00 83.00 81 HIS A N 1
ATOM 672 C CA . HIS A 1 81 ? 15.558 -14.288 -18.695 1.00 83.00 81 HIS A CA 1
ATOM 673 C C . HIS A 1 81 ? 14.776 -15.064 -19.764 1.00 83.00 81 HIS A C 1
ATOM 675 O O . HIS A 1 81 ? 15.368 -15.443 -20.767 1.00 83.00 81 HIS A O 1
ATOM 681 N N . SER A 1 82 ? 13.473 -15.287 -19.567 1.00 87.19 82 SER A N 1
ATOM 682 C CA . SER A 1 82 ? 12.693 -16.227 -20.390 1.00 87.19 82 SER A CA 1
ATOM 683 C C . SER A 1 82 ? 11.313 -15.733 -20.831 1.00 87.19 82 SER A C 1
ATOM 685 O O . SER A 1 82 ? 10.623 -16.436 -21.559 1.00 87.19 82 SER A O 1
ATOM 687 N N . SER A 1 83 ? 10.862 -14.557 -20.386 1.00 89.75 83 SER A N 1
ATOM 688 C CA . SER A 1 83 ? 9.501 -14.092 -20.692 1.00 89.75 83 SER A CA 1
ATOM 689 C C . SER A 1 83 ? 9.331 -12.591 -20.512 1.00 89.75 83 SER A C 1
ATOM 691 O O . SER A 1 83 ? 10.060 -11.968 -19.744 1.00 89.75 83 SER A O 1
ATOM 693 N N . CYS A 1 84 ? 8.318 -12.030 -21.168 1.00 89.31 84 CYS A N 1
ATOM 694 C CA . CYS A 1 84 ? 7.894 -10.644 -21.005 1.00 89.31 84 CYS A CA 1
ATOM 695 C C . CYS A 1 84 ? 6.539 -10.625 -20.297 1.00 89.31 84 CYS A C 1
ATOM 697 O O . CYS A 1 84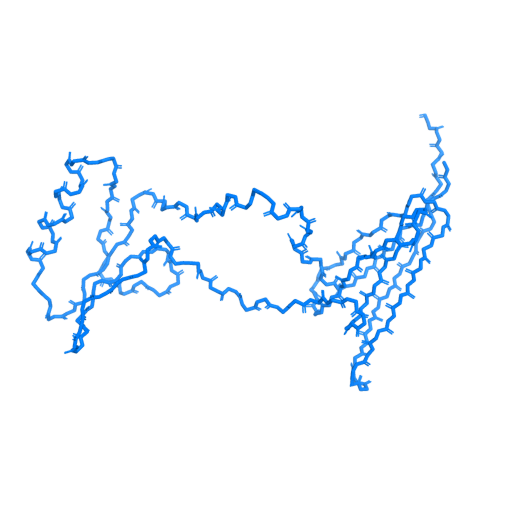 ? 5.558 -11.135 -20.828 1.00 89.31 84 CYS A O 1
ATOM 699 N N . HIS A 1 85 ? 6.472 -10.060 -19.094 1.00 90.69 85 HIS A N 1
ATOM 700 C CA . HIS A 1 85 ? 5.214 -9.928 -18.363 1.00 90.69 85 HIS A CA 1
ATOM 701 C C . HIS A 1 85 ? 5.255 -8.740 -17.402 1.00 90.69 85 HIS A C 1
ATOM 703 O O . HIS A 1 85 ? 6.318 -8.296 -16.961 1.00 90.69 85 HIS A O 1
ATOM 709 N N . SER A 1 86 ? 4.076 -8.230 -17.060 1.00 88.44 86 SER A N 1
ATOM 710 C CA . SER A 1 86 ? 3.897 -7.154 -16.092 1.00 88.44 86 SER A CA 1
ATOM 711 C C . SER A 1 86 ? 2.640 -7.392 -15.256 1.00 88.44 86 SER A C 1
ATOM 713 O O . SER A 1 86 ? 1.783 -8.209 -15.590 1.00 88.44 86 SER A O 1
ATOM 715 N N . TYR A 1 87 ? 2.535 -6.686 -14.132 1.00 84.00 87 TYR A N 1
ATOM 716 C CA . TYR A 1 87 ? 1.275 -6.622 -13.400 1.00 84.00 87 TYR A CA 1
ATOM 717 C C . TYR A 1 87 ? 0.305 -5.694 -14.132 1.00 84.00 87 TYR A C 1
ATOM 719 O O . TYR A 1 87 ? 0.694 -4.615 -14.578 1.00 84.00 87 TYR A O 1
ATOM 727 N N . VAL A 1 88 ? -0.973 -6.074 -14.184 1.00 84.00 88 VAL A N 1
ATOM 728 C CA . VAL A 1 88 ? -2.025 -5.206 -14.722 1.00 84.00 88 VAL A CA 1
ATOM 729 C C . VAL A 1 88 ? -2.325 -4.085 -13.724 1.00 84.00 88 VAL A C 1
ATOM 731 O O . VAL A 1 88 ? -2.844 -4.319 -12.629 1.00 84.00 88 VAL A O 1
ATOM 734 N N . GLY A 1 89 ? -2.020 -2.851 -14.122 1.00 81.88 89 GLY A N 1
ATOM 735 C CA . GLY A 1 89 ? -2.240 -1.654 -13.314 1.00 81.88 89 GLY A CA 1
ATOM 736 C C . GLY A 1 89 ? -1.221 -1.461 -12.185 1.00 81.88 89 GLY A C 1
ATOM 737 O O . GLY A 1 89 ? -0.165 -2.089 -12.127 1.00 81.88 89 GLY A O 1
ATOM 738 N N . MET A 1 90 ? -1.525 -0.533 -11.277 1.00 81.25 90 MET A N 1
ATOM 739 C CA . MET A 1 90 ? -0.594 -0.134 -10.225 1.00 81.25 90 MET A CA 1
ATOM 740 C C . MET A 1 90 ? -0.480 -1.208 -9.129 1.00 81.25 90 MET A C 1
ATOM 742 O O . MET A 1 90 ? -1.447 -1.490 -8.413 1.00 81.25 90 MET A O 1
ATOM 746 N N . ARG A 1 91 ? 0.721 -1.779 -8.941 1.00 73.19 91 ARG A N 1
ATOM 747 C CA . ARG A 1 91 ? 0.970 -2.778 -7.889 1.00 73.19 91 ARG A CA 1
ATOM 748 C C . ARG A 1 91 ? 0.768 -2.152 -6.507 1.00 73.19 91 ARG A C 1
ATOM 750 O O . ARG A 1 91 ? 1.477 -1.217 -6.131 1.00 73.19 91 ARG A O 1
ATOM 757 N N . ARG A 1 92 ? -0.170 -2.693 -5.722 1.00 65.81 92 ARG A N 1
ATOM 758 C CA . ARG A 1 92 ? -0.312 -2.322 -4.309 1.00 65.81 92 ARG A CA 1
ATOM 759 C C . ARG A 1 92 ? 0.959 -2.723 -3.568 1.00 65.81 92 ARG A C 1
ATOM 761 O O . ARG A 1 92 ? 1.405 -3.866 -3.666 1.00 65.81 92 ARG A O 1
ATOM 768 N N . ILE A 1 93 ? 1.533 -1.784 -2.821 1.00 63.09 93 ILE A N 1
ATOM 769 C CA . ILE A 1 93 ? 2.539 -2.120 -1.817 1.00 63.09 93 ILE A CA 1
ATOM 770 C C . ILE A 1 93 ? 1.793 -2.978 -0.797 1.00 63.09 93 ILE A C 1
ATOM 772 O O . ILE A 1 93 ? 0.908 -2.473 -0.108 1.00 63.09 93 ILE A O 1
ATOM 776 N N . LYS A 1 94 ? 2.074 -4.287 -0.772 1.00 51.66 94 LYS A N 1
ATOM 777 C CA . LYS A 1 94 ? 1.539 -5.177 0.258 1.00 51.66 94 LYS A CA 1
ATOM 778 C C . LYS A 1 94 ? 2.110 -4.699 1.593 1.00 51.66 94 LYS A C 1
ATOM 780 O O . LYS A 1 94 ? 3.233 -5.048 1.939 1.00 51.66 94 LYS A O 1
ATOM 785 N N . LYS A 1 95 ? 1.355 -3.886 2.331 1.00 50.81 95 LYS A N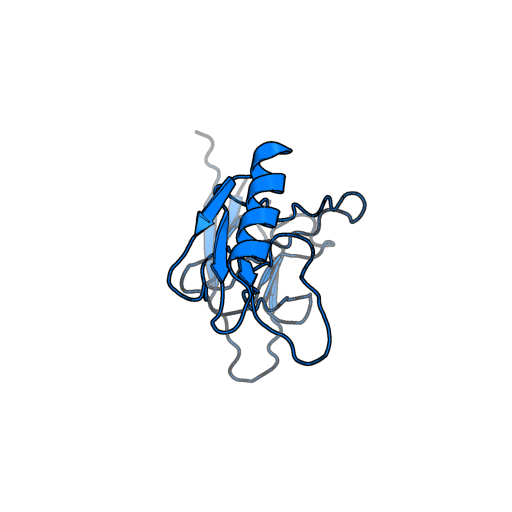 1
ATOM 786 C CA . LYS A 1 95 ? 1.464 -3.894 3.788 1.00 50.81 95 LYS A CA 1
ATOM 787 C C . LYS A 1 95 ? 0.990 -5.288 4.220 1.00 50.81 95 LYS A C 1
ATOM 789 O O . LYS A 1 95 ? -0.007 -5.792 3.702 1.00 50.81 95 LYS A O 1
ATOM 794 N N . LYS A 1 96 ? 1.786 -5.979 5.033 1.00 43.34 96 LYS A N 1
ATOM 795 C CA . LYS A 1 96 ? 1.471 -7.326 5.519 1.00 43.34 96 LYS A CA 1
ATOM 796 C C . LYS A 1 96 ? 0.400 -7.171 6.601 1.00 43.34 96 LYS A C 1
ATOM 798 O O . LYS A 1 96 ? 0.742 -6.953 7.751 1.00 43.34 96 LYS A O 1
ATOM 803 N N . TYR A 1 97 ? -0.868 -7.192 6.206 1.00 49.31 97 TYR A N 1
ATOM 804 C CA . TYR A 1 97 ? -1.997 -7.131 7.134 1.00 49.31 97 TYR A CA 1
ATOM 805 C C . TYR A 1 97 ? -2.332 -8.541 7.637 1.00 49.31 97 TYR A C 1
ATOM 807 O O . TYR A 1 97 ? -2.341 -9.487 6.843 1.00 49.31 97 TYR A O 1
ATOM 815 N N . LEU A 1 98 ? -2.574 -8.680 8.942 1.00 46.69 98 LEU A N 1
ATOM 816 C CA . LEU A 1 98 ? -3.049 -9.904 9.586 1.00 46.69 98 LEU A CA 1
ATOM 817 C C . LEU A 1 98 ? -4.545 -9.729 9.878 1.00 46.69 98 LEU A C 1
ATOM 819 O O . LEU A 1 98 ? -4.918 -8.813 10.595 1.00 46.69 98 LEU A O 1
ATOM 823 N N . TYR A 1 99 ? -5.391 -10.575 9.293 1.00 60.34 99 TYR A N 1
ATOM 824 C CA . TYR A 1 99 ? -6.842 -10.543 9.509 1.00 60.34 99 TYR A CA 1
ATOM 825 C C . TYR A 1 99 ? -7.218 -11.222 10.828 1.00 60.34 99 TYR A C 1
ATOM 827 O O . TYR A 1 99 ? -6.637 -12.263 11.152 1.00 60.34 99 TYR A O 1
ATOM 835 N N . CYS A 1 100 ? -8.247 -10.717 11.517 1.00 67.19 100 CYS A N 1
ATOM 836 C CA . CYS A 1 100 ? -8.826 -11.383 12.684 1.00 67.19 100 CYS A CA 1
ATOM 837 C C . CYS A 1 100 ? -10.313 -11.661 12.531 1.00 67.19 100 CYS A C 1
ATOM 839 O O . CYS A 1 100 ? -11.086 -10.853 12.021 1.00 67.19 100 CYS A O 1
ATOM 841 N N . PHE A 1 101 ? -10.686 -12.861 12.956 1.00 71.75 101 PHE A N 1
ATOM 842 C CA . PHE A 1 101 ? -12.042 -13.381 12.928 1.00 71.75 101 PHE A CA 1
ATOM 843 C C . PHE A 1 101 ? -12.501 -13.672 14.356 1.00 71.75 101 PHE A C 1
ATOM 845 O O . PHE A 1 101 ? -11.693 -13.693 15.289 1.00 71.75 101 PHE A O 1
ATOM 852 N N . GLN A 1 102 ? -13.796 -13.947 14.504 1.00 75.00 102 GLN A N 1
ATOM 853 C CA . GLN A 1 102 ? -14.344 -14.451 15.760 1.00 75.00 102 GLN A CA 1
ATOM 854 C C . GLN A 1 102 ? -13.487 -15.600 16.289 1.00 75.00 102 GLN A C 1
ATOM 856 O O . GLN A 1 102 ? -13.015 -16.443 15.519 1.00 75.00 102 GLN A O 1
ATOM 861 N N . LYS A 1 103 ? -13.305 -15.632 17.610 1.00 80.00 103 LYS A N 1
ATOM 862 C CA . LYS A 1 103 ? -12.495 -16.642 18.306 1.00 80.00 103 LYS A CA 1
ATOM 863 C C . LYS A 1 103 ? -10.988 -16.588 18.020 1.00 80.00 103 LYS A C 1
ATOM 865 O O . LYS A 1 103 ? -10.292 -17.577 18.240 1.00 80.00 103 LYS A O 1
ATOM 870 N N . MET A 1 104 ? -10.463 -15.465 17.521 1.00 74.88 104 MET A N 1
ATOM 871 C CA . MET A 1 104 ? -9.017 -15.306 17.289 1.00 74.88 104 MET A CA 1
ATOM 872 C C . MET A 1 104 ? -8.300 -14.352 18.244 1.00 74.88 104 MET A C 1
ATOM 874 O O . MET A 1 104 ? -7.091 -14.507 18.401 1.00 74.88 104 MET A O 1
ATOM 878 N N . ALA A 1 105 ? -9.001 -13.358 18.795 1.00 79.50 105 ALA A N 1
ATOM 879 C CA . ALA A 1 105 ? -8.434 -12.312 19.648 1.00 79.50 105 ALA A CA 1
ATOM 880 C C . ALA A 1 105 ? -9.557 -11.622 20.458 1.00 79.50 105 ALA A C 1
ATOM 882 O O . ALA A 1 105 ? -10.375 -12.324 21.052 1.00 79.50 105 ALA A O 1
ATOM 883 N N . LEU A 1 106 ? -9.605 -10.285 20.497 1.00 86.56 106 LEU A N 1
ATOM 884 C CA . LEU A 1 106 ? -10.597 -9.504 21.244 1.00 86.56 106 LEU A CA 1
ATOM 885 C C . LEU A 1 106 ? -11.841 -9.238 20.382 1.00 86.56 106 LEU A C 1
ATOM 887 O O . LEU A 1 106 ? -11.710 -8.733 19.275 1.00 86.56 106 LEU A O 1
ATOM 891 N N . GLU A 1 107 ? -13.043 -9.529 20.874 1.00 88.94 107 GLU A N 1
ATOM 892 C CA . GLU A 1 107 ? -14.319 -9.145 20.254 1.00 88.94 107 GLU A CA 1
ATOM 893 C C . GLU A 1 107 ? -15.120 -8.250 21.212 1.00 88.94 107 GLU A C 1
ATOM 895 O O . GLU A 1 107 ? -15.364 -8.625 22.358 1.00 88.94 107 GLU A O 1
ATOM 900 N N . ILE A 1 108 ? -15.544 -7.073 20.740 1.00 88.75 108 ILE A N 1
ATOM 901 C CA . ILE A 1 108 ? -16.344 -6.105 21.510 1.00 88.75 108 ILE A CA 1
ATOM 902 C C . ILE A 1 108 ? -17.726 -5.960 20.866 1.00 88.75 108 ILE A C 1
ATOM 904 O O . ILE A 1 108 ? -17.850 -5.447 19.750 1.00 88.75 108 ILE A O 1
ATOM 908 N N . LYS A 1 109 ? -18.790 -6.368 21.561 1.00 90.31 109 LYS A N 1
ATOM 909 C CA . LYS A 1 109 ? -20.177 -6.127 21.130 1.00 90.31 109 LYS A CA 1
ATOM 910 C C . LYS A 1 109 ? -20.722 -4.892 21.829 1.00 90.31 109 LYS A C 1
ATOM 912 O O . LYS A 1 109 ? -21.053 -4.940 23.006 1.00 90.31 109 LYS A O 1
ATOM 917 N N . HIS A 1 110 ? -20.806 -3.801 21.081 1.00 87.38 110 HIS A N 1
ATOM 918 C CA . HIS A 1 110 ? -21.215 -2.488 21.585 1.00 87.38 110 HIS A CA 1
ATOM 919 C C . HIS A 1 110 ? -22.650 -2.102 21.177 1.00 87.38 110 HIS A C 1
ATOM 921 O O . HIS A 1 110 ? -23.116 -1.017 21.511 1.00 87.38 110 HIS A O 1
ATOM 927 N N . LYS A 1 111 ? -23.341 -2.965 20.427 1.00 88.75 111 LYS A N 1
ATOM 928 C CA . LYS A 1 111 ? -24.720 -2.749 19.980 1.00 88.75 111 LYS A CA 1
ATOM 929 C C . LYS A 1 111 ? -25.721 -3.364 20.946 1.00 88.75 111 LYS A C 1
ATOM 931 O O . LYS A 1 111 ? -25.400 -4.361 21.592 1.00 88.75 111 LYS A O 1
ATOM 936 N N . ASN A 1 112 ? -26.938 -2.821 20.971 1.00 87.19 112 ASN A N 1
ATOM 937 C CA . ASN A 1 112 ? -28.034 -3.390 21.764 1.00 87.19 112 ASN A CA 1
ATOM 938 C C . ASN A 1 112 ? -28.419 -4.792 21.257 1.00 87.19 112 ASN A C 1
ATOM 940 O O . ASN A 1 112 ? -28.668 -5.698 22.049 1.00 87.19 112 ASN A O 1
ATOM 944 N N . ASP A 1 113 ? -28.399 -4.993 19.935 1.00 86.56 113 ASP A N 1
ATOM 945 C CA . ASP A 1 113 ? -28.484 -6.324 19.336 1.00 86.56 113 ASP A CA 1
ATOM 946 C C . ASP A 1 113 ? -27.112 -7.011 19.385 1.00 86.56 113 ASP A C 1
ATOM 948 O O . ASP A 1 113 ? -26.210 -6.727 18.594 1.00 86.56 113 ASP A O 1
ATOM 952 N N . THR A 1 114 ? -26.955 -7.934 20.333 1.00 80.75 114 THR A N 1
ATOM 953 C CA . THR A 1 114 ? -25.722 -8.709 20.524 1.00 80.75 114 THR A CA 1
ATOM 954 C C . THR A 1 114 ? -25.693 -10.011 19.716 1.00 80.75 114 THR A C 1
ATOM 956 O O . THR A 1 114 ? -24.678 -10.718 19.743 1.00 80.75 114 THR A O 1
ATOM 959 N N . SER A 1 115 ? -26.751 -10.337 18.959 1.00 79.06 115 SER A N 1
ATOM 960 C CA . SER A 1 115 ? -26.807 -11.548 18.125 1.00 79.06 115 SER A CA 1
ATOM 961 C C . SER A 1 115 ? -25.846 -11.480 16.930 1.00 79.06 115 SER A C 1
ATOM 963 O O . SER A 1 115 ? -25.355 -12.504 16.451 1.00 79.06 115 SER A O 1
ATOM 965 N N . VAL A 1 116 ? -25.491 -10.267 16.500 1.00 81.00 116 VAL A N 1
ATOM 966 C CA . VAL A 1 116 ? -24.533 -10.016 15.418 1.00 81.00 116 VAL A CA 1
ATOM 967 C C . VAL A 1 116 ? -23.084 -10.065 15.902 1.00 81.00 116 VAL A C 1
ATOM 969 O O . VAL A 1 116 ? -22.774 -9.825 17.070 1.00 81.00 116 VAL A O 1
ATOM 972 N N . THR A 1 117 ? -22.158 -10.371 14.995 1.00 79.56 117 THR A N 1
ATOM 973 C CA . THR A 1 117 ? -20.715 -10.306 15.262 1.00 79.56 117 THR A CA 1
ATOM 974 C C . THR A 1 117 ? -20.308 -8.914 15.750 1.00 79.56 117 THR A C 1
ATOM 976 O O . THR A 1 117 ? -20.670 -7.908 15.138 1.00 79.56 117 THR A O 1
ATOM 979 N N . GLY A 1 118 ? -19.551 -8.870 16.847 1.00 83.44 118 GLY A N 1
ATOM 980 C CA . GLY A 1 118 ? -18.962 -7.653 17.385 1.00 83.44 118 GLY A CA 1
ATOM 981 C C . GLY A 1 118 ? -17.700 -7.231 16.638 1.00 83.44 118 GLY A C 1
ATOM 982 O O . GLY A 1 118 ? -17.282 -7.819 15.635 1.00 83.44 118 GLY A O 1
ATOM 983 N N . LEU A 1 119 ? -17.064 -6.194 17.158 1.00 84.06 119 LEU A N 1
ATOM 984 C CA . LEU A 1 119 ? -15.823 -5.663 16.635 1.00 84.06 119 LEU A CA 1
ATOM 985 C C . LEU A 1 119 ? -14.654 -6.579 16.997 1.00 84.06 119 LEU A C 1
ATOM 987 O O . LEU A 1 119 ? -14.285 -6.654 18.163 1.00 84.06 119 LEU A O 1
ATOM 991 N N . ASN A 1 120 ? -14.093 -7.275 16.007 1.00 83.88 120 ASN A N 1
ATOM 992 C CA . ASN A 1 120 ? -12.961 -8.181 16.192 1.00 83.88 120 ASN A CA 1
ATOM 993 C C . ASN A 1 120 ? -11.646 -7.426 15.998 1.00 83.88 120 ASN A C 1
ATOM 995 O O . ASN A 1 120 ? -11.422 -6.818 14.954 1.00 83.88 120 ASN A O 1
ATOM 999 N N . ILE A 1 121 ? -10.788 -7.499 17.002 1.00 80.75 121 ILE A N 1
ATOM 1000 C CA . ILE A 1 121 ? -9.629 -6.647 17.200 1.00 80.75 121 ILE A CA 1
ATOM 1001 C C . ILE A 1 121 ? -8.401 -7.522 17.456 1.00 80.75 121 ILE A C 1
ATOM 1003 O O . ILE A 1 121 ? -8.437 -8.424 18.299 1.00 80.75 121 ILE A O 1
ATOM 1007 N N . CYS A 1 122 ? -7.296 -7.236 16.768 1.00 72.88 122 CYS A N 1
ATOM 1008 C CA . CYS A 1 122 ? -6.024 -7.906 17.010 1.00 72.88 122 CYS A CA 1
ATOM 1009 C C . CYS A 1 122 ? -4.805 -7.091 16.581 1.00 72.88 122 CYS A C 1
ATOM 1011 O O . CYS A 1 122 ? -4.907 -6.177 15.771 1.00 72.88 122 CYS A O 1
ATOM 1013 N N . GLY A 1 123 ? -3.636 -7.500 17.083 1.00 69.62 123 GLY A N 1
ATOM 1014 C CA . GLY A 1 123 ? -2.358 -6.845 16.808 1.00 69.62 123 GLY A CA 1
ATOM 1015 C C . GLY A 1 123 ? -2.064 -5.692 17.772 1.00 69.62 123 GLY A C 1
ATOM 1016 O O . GLY A 1 123 ? -2.966 -5.125 18.375 1.00 69.62 123 GLY A O 1
ATOM 1017 N N . ASN A 1 124 ? -0.784 -5.339 17.916 1.00 62.66 124 ASN A N 1
ATOM 1018 C CA . ASN A 1 124 ? -0.360 -4.246 18.796 1.00 62.66 124 ASN A CA 1
ATOM 1019 C C . ASN A 1 124 ? -0.411 -2.899 18.071 1.00 62.66 124 ASN A C 1
ATOM 1021 O O . ASN A 1 124 ? 0.260 -2.725 17.049 1.00 62.66 124 ASN A O 1
ATOM 1025 N N . THR A 1 125 ? -1.099 -1.913 18.650 1.00 56.66 125 THR A N 1
ATOM 1026 C CA . THR A 1 125 ? -1.059 -0.524 18.174 1.00 56.66 125 THR A CA 1
ATOM 1027 C C . THR A 1 125 ? -0.284 0.377 19.136 1.00 56.66 125 THR A C 1
ATOM 1029 O O . THR A 1 125 ? -0.133 0.095 20.323 1.00 56.66 125 THR A O 1
ATOM 1032 N N . LYS A 1 126 ? 0.208 1.508 18.616 1.00 55.38 126 LYS A N 1
ATOM 1033 C CA . LYS A 1 126 ? 0.704 2.622 19.444 1.00 55.38 126 LYS A CA 1
ATOM 1034 C C . LYS A 1 126 ? -0.418 3.584 19.859 1.00 55.38 126 LYS A C 1
ATOM 1036 O O . LYS A 1 126 ? -0.184 4.445 20.698 1.00 55.38 126 LYS A O 1
ATOM 1041 N N . THR A 1 127 ? -1.598 3.474 19.241 1.00 59.78 127 THR A N 1
ATOM 1042 C CA . THR A 1 127 ? -2.724 4.404 19.402 1.00 59.78 127 THR A CA 1
ATOM 1043 C C . THR A 1 127 ? -3.970 3.693 19.931 1.00 59.78 127 THR A C 1
ATOM 1045 O O . THR A 1 127 ? -4.348 2.660 19.370 1.00 59.78 127 THR A O 1
ATOM 1048 N N . PRO A 1 128 ? -4.650 4.256 20.940 1.00 68.38 128 PRO A N 1
ATOM 1049 C CA . PRO A 1 128 ? -5.877 3.687 21.479 1.00 68.38 128 PRO A CA 1
ATOM 1050 C C . PRO A 1 128 ? -7.032 3.716 20.468 1.00 68.38 128 PRO A C 1
ATOM 1052 O O . PRO A 1 128 ? -7.163 4.638 19.665 1.00 68.38 128 PRO A O 1
ATOM 1055 N N . ILE A 1 129 ? -7.898 2.716 20.551 1.00 77.94 129 ILE A N 1
ATOM 1056 C CA . ILE A 1 129 ? -9.129 2.506 19.794 1.00 77.94 129 ILE A CA 1
ATOM 1057 C C . ILE A 1 129 ? -10.309 2.678 20.716 1.00 77.94 129 ILE A C 1
ATOM 1059 O O . ILE A 1 129 ? -10.390 2.044 21.762 1.00 77.94 129 ILE A O 1
ATOM 1063 N N . ILE A 1 130 ? -11.212 3.556 20.302 1.00 80.50 130 ILE A N 1
ATOM 1064 C CA . ILE A 1 130 ? -12.321 4.042 21.105 1.00 80.50 130 ILE A CA 1
ATOM 1065 C C . ILE A 1 130 ? -13.616 3.482 20.520 1.00 80.50 130 ILE A C 1
ATOM 1067 O O . ILE A 1 130 ? -13.876 3.638 19.328 1.00 80.50 130 ILE A O 1
ATOM 1071 N N . VAL A 1 131 ? -14.430 2.851 21.360 1.00 83.31 131 VAL A N 1
ATOM 1072 C CA . VAL A 1 131 ? -15.726 2.265 21.002 1.00 83.31 131 VAL A CA 1
ATOM 1073 C C . VAL A 1 131 ? -16.781 2.815 21.952 1.00 83.31 131 VAL A C 1
ATOM 1075 O O . VAL A 1 131 ? -16.609 2.723 23.160 1.00 83.31 131 VAL A O 1
ATOM 1078 N N . THR A 1 132 ? -17.877 3.351 21.423 1.00 87.75 132 THR A N 1
ATOM 1079 C CA . THR A 1 132 ? -19.027 3.802 22.224 1.00 87.75 132 THR A CA 1
ATOM 1080 C C . THR A 1 132 ? -20.200 2.850 22.008 1.00 87.75 132 THR A C 1
ATOM 1082 O O . THR A 1 132 ? -20.492 2.478 20.865 1.00 87.75 132 THR A O 1
ATOM 1085 N N . SER A 1 133 ? -20.858 2.426 23.086 1.00 88.88 133 SER A N 1
ATOM 1086 C CA . SER A 1 133 ? -22.015 1.533 23.017 1.00 88.88 133 SER A CA 1
ATOM 1087 C C . SER A 1 133 ? -23.329 2.249 22.702 1.00 88.88 133 SER A C 1
ATOM 1089 O O . SER A 1 133 ? -23.500 3.429 22.990 1.00 88.88 133 SER A O 1
ATOM 1091 N N . GLU A 1 134 ? -24.279 1.513 22.122 1.00 88.81 134 GLU A N 1
ATOM 1092 C CA . GLU A 1 134 ? -25.652 1.975 21.849 1.00 88.81 134 GLU A CA 1
ATOM 1093 C C . GLU A 1 134 ? -26.555 1.963 23.100 1.00 88.81 134 GLU A C 1
ATOM 1095 O O . GLU A 1 134 ? -27.687 2.446 23.059 1.00 88.81 134 GLU A O 1
ATOM 1100 N N . GLY A 1 135 ? -26.076 1.390 24.203 1.00 85.50 135 GLY A N 1
ATOM 1101 C CA . GLY A 1 135 ? -26.812 1.280 25.458 1.00 85.50 135 GLY A CA 1
ATOM 1102 C C . GLY A 1 135 ? -25.884 1.127 26.655 1.00 85.50 135 GLY A C 1
ATOM 1103 O O . GLY A 1 135 ? -24.686 1.389 26.568 1.00 85.50 135 GLY A O 1
ATOM 1104 N N . THR A 1 136 ? -26.423 0.654 27.772 1.00 87.25 136 THR A N 1
ATOM 1105 C CA . THR A 1 136 ? -25.716 0.591 29.062 1.00 87.25 136 THR A CA 1
ATOM 1106 C C . THR A 1 136 ? -24.816 -0.634 29.226 1.00 87.25 136 THR A C 1
ATOM 1108 O O . THR A 1 136 ? -24.182 -0.797 30.264 1.00 87.25 136 THR A O 1
ATOM 1111 N N . SER A 1 137 ? -24.754 -1.518 28.225 1.00 85.19 137 SER A N 1
ATOM 1112 C CA . SER A 1 137 ? -24.003 -2.771 28.306 1.00 85.19 137 SER A CA 1
ATOM 1113 C C . SER A 1 137 ? -23.088 -2.984 27.104 1.00 85.19 137 SER A C 1
ATOM 1115 O O . SER A 1 137 ? -23.375 -2.553 25.986 1.00 85.19 137 SER A O 1
ATOM 1117 N N . VAL A 1 138 ? -21.967 -3.662 27.358 1.00 89.75 138 VAL A N 1
ATOM 1118 C CA . VAL A 1 138 ? -21.011 -4.115 26.345 1.00 89.75 138 VAL A CA 1
ATOM 1119 C C . VAL A 1 138 ? -20.553 -5.525 26.695 1.00 89.75 138 VAL A C 1
ATOM 1121 O O . VAL A 1 138 ? -20.206 -5.793 27.843 1.00 89.75 138 VAL A O 1
ATOM 1124 N N . LEU A 1 139 ? -20.510 -6.417 25.702 1.00 89.12 139 LEU A N 1
ATOM 1125 C CA . LEU A 1 139 ? -19.896 -7.736 25.854 1.00 89.12 139 LEU A CA 1
ATOM 1126 C C . LEU A 1 139 ? -18.465 -7.715 25.320 1.00 89.12 139 LEU A C 1
ATOM 1128 O O . LEU A 1 139 ? -18.234 -7.329 24.172 1.00 89.12 139 LEU A O 1
ATOM 1132 N N . VAL A 1 140 ? -17.525 -8.189 26.135 1.00 89.69 140 VAL A N 1
ATOM 1133 C CA . VAL A 1 140 ? -16.119 -8.360 25.760 1.00 89.69 140 VAL A CA 1
ATOM 1134 C C . VAL A 1 140 ? -15.789 -9.849 25.758 1.00 89.69 140 VAL A C 1
ATOM 1136 O O . VAL A 1 140 ? -15.956 -10.526 26.769 1.00 89.69 140 VAL A O 1
ATOM 1139 N N . LEU A 1 141 ? -15.323 -10.362 24.622 1.00 88.94 141 LEU A N 1
ATOM 1140 C CA . LEU A 1 141 ? -14.883 -11.747 24.457 1.00 88.94 141 LEU A CA 1
ATOM 1141 C C . LEU A 1 141 ? -13.397 -11.756 24.095 1.00 88.94 141 LEU A C 1
ATOM 1143 O O . LEU A 1 141 ? -12.974 -11.013 23.214 1.00 88.94 141 LEU A O 1
ATOM 1147 N N . TRP A 1 142 ? -12.603 -12.604 24.743 1.00 87.38 142 TRP A N 1
ATOM 1148 C CA . TRP A 1 142 ? -11.163 -12.699 24.504 1.00 87.38 142 TRP A CA 1
ATOM 1149 C C . TRP A 1 142 ? -10.734 -14.139 24.247 1.00 87.38 142 TRP A C 1
ATOM 1151 O O . TRP A 1 142 ? -11.104 -15.048 24.989 1.00 87.38 142 TRP A O 1
ATOM 1161 N N . TYR A 1 143 ? -9.917 -14.328 23.211 1.00 84.56 143 TYR A N 1
ATOM 1162 C CA . TYR A 1 143 ? -9.378 -15.625 22.819 1.00 84.56 143 TYR A CA 1
ATOM 1163 C C . TYR A 1 143 ? -7.857 -15.538 22.629 1.00 84.56 143 TYR A C 1
ATOM 1165 O O . TYR A 1 143 ? -7.368 -15.202 21.549 1.00 84.56 143 TYR A O 1
ATOM 1173 N N . GLY A 1 144 ? -7.101 -15.846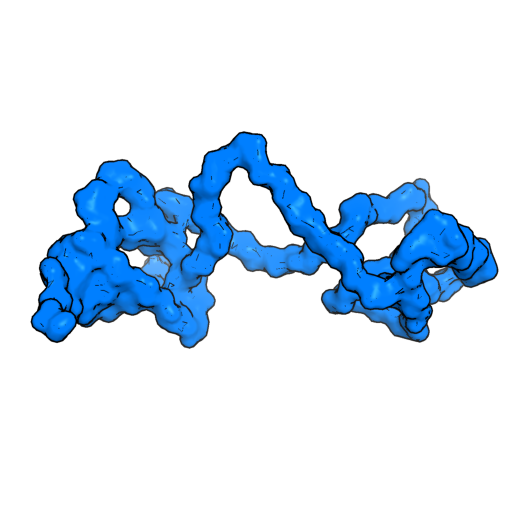 23.685 1.00 79.31 144 GLY A N 1
ATOM 1174 C CA . GLY A 1 144 ? -5.644 -16.002 23.630 1.00 79.31 144 GLY A CA 1
ATOM 1175 C C . GLY A 1 144 ? -5.242 -17.361 23.045 1.00 79.31 144 GLY A C 1
ATOM 1176 O O . GLY A 1 144 ? -5.861 -18.375 23.355 1.00 79.31 144 GLY A O 1
ATOM 1177 N N . LYS A 1 145 ? -4.214 -17.394 22.184 1.00 76.31 145 LYS A N 1
ATOM 1178 C CA . LYS A 1 145 ? -3.646 -18.646 21.629 1.00 76.31 145 LYS A CA 1
ATOM 1179 C C . LYS A 1 145 ? -2.329 -19.062 22.280 1.00 76.31 145 LYS A C 1
ATOM 1181 O O . LYS A 1 145 ? -1.893 -20.191 22.089 1.00 76.31 145 LYS A O 1
ATOM 1186 N N . LYS A 1 146 ? -1.676 -18.124 22.957 1.00 76.69 146 LYS A N 1
ATOM 1187 C CA . LYS A 1 146 ? -0.407 -18.291 23.654 1.00 76.69 146 LYS A CA 1
ATOM 1188 C C . LYS A 1 146 ? -0.505 -17.580 24.994 1.00 76.69 146 LYS A C 1
ATOM 1190 O O . LYS A 1 146 ? -1.289 -16.637 25.121 1.00 76.69 146 LYS A O 1
ATOM 1195 N N . ASP A 1 147 ? 0.330 -17.993 25.931 1.00 80.31 147 ASP A N 1
ATOM 1196 C CA . ASP A 1 147 ? 0.322 -17.479 27.303 1.00 80.31 147 ASP A CA 1
ATOM 1197 C C . ASP A 1 147 ? 0.791 -16.018 27.401 1.00 80.31 147 ASP A C 1
ATOM 1199 O O . ASP A 1 147 ? 0.465 -15.319 28.354 1.00 80.31 147 ASP A O 1
ATOM 1203 N N . ASP A 1 148 ? 1.513 -15.524 26.390 1.00 78.56 148 ASP A N 1
ATOM 1204 C CA . ASP A 1 148 ? 1.983 -14.139 26.293 1.00 78.56 148 ASP A CA 1
ATOM 1205 C C . ASP A 1 148 ? 0.963 -13.186 25.640 1.00 78.56 148 ASP A C 1
ATOM 1207 O O . ASP A 1 148 ? 1.190 -11.974 25.570 1.00 78.56 148 ASP A O 1
ATOM 1211 N N . HIS A 1 149 ? -0.175 -13.697 25.161 1.00 81.25 149 HIS A N 1
ATOM 1212 C CA . HIS A 1 149 ? -1.217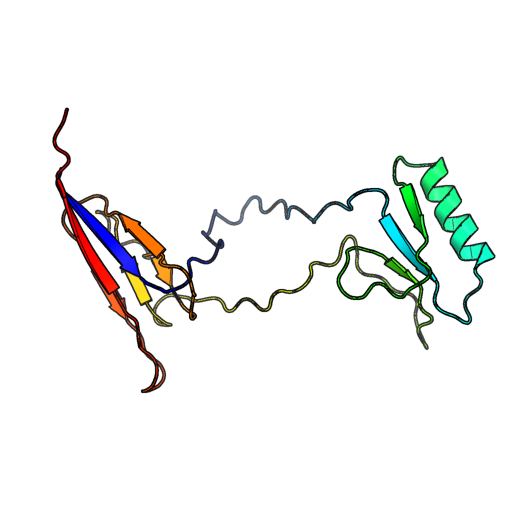 -12.858 24.579 1.00 81.25 149 HIS A CA 1
ATOM 1213 C C . HIS A 1 149 ? -2.003 -12.138 25.681 1.00 81.25 149 HIS A C 1
ATOM 1215 O O . HIS A 1 149 ? -2.715 -12.758 26.469 1.00 81.25 149 HIS A O 1
ATOM 1221 N N . SER A 1 150 ? -1.961 -10.808 25.664 1.00 83.06 150 SER A N 1
ATOM 1222 C CA . SER A 1 150 ? -2.701 -9.943 26.587 1.00 83.06 150 SER A CA 1
ATOM 1223 C C . SER A 1 150 ? -3.355 -8.772 25.850 1.00 83.06 150 SER A C 1
ATOM 1225 O O . SER A 1 150 ? -3.036 -8.483 24.695 1.00 83.06 150 SER A O 1
ATOM 1227 N N . PHE A 1 151 ? -4.294 -8.099 26.514 1.00 82.06 151 PHE A N 1
ATOM 1228 C CA . PHE A 1 151 ? -4.868 -6.838 26.058 1.00 82.06 151 PHE A CA 1
ATOM 1229 C C . PHE A 1 151 ? -5.156 -5.936 27.261 1.00 82.06 151 PHE A C 1
ATOM 1231 O O . PHE A 1 151 ? -5.478 -6.425 28.341 1.00 82.06 151 PHE A O 1
ATOM 1238 N N . ASN A 1 152 ? -5.079 -4.621 27.050 1.00 84.94 152 ASN A N 1
ATOM 1239 C CA . ASN A 1 152 ? -5.493 -3.621 28.031 1.00 84.94 152 ASN A CA 1
ATOM 1240 C C . ASN A 1 152 ? -6.771 -2.937 27.547 1.00 84.94 152 ASN A C 1
ATOM 1242 O O . ASN A 1 152 ? -6.866 -2.541 26.379 1.00 84.94 152 ASN A O 1
ATOM 1246 N N . LEU A 1 153 ? -7.731 -2.786 28.455 1.00 86.94 153 LEU A N 1
ATOM 1247 C CA . LEU A 1 153 ? -9.019 -2.156 28.204 1.00 86.94 153 LEU A CA 1
ATOM 1248 C C . LEU A 1 153 ? -9.350 -1.207 29.353 1.00 86.94 153 LEU A C 1
ATOM 1250 O O . LEU A 1 153 ? -9.207 -1.566 30.519 1.00 86.94 153 LEU A O 1
ATOM 1254 N N . THR A 1 154 ? -9.816 -0.009 29.017 1.00 89.69 154 THR A N 1
ATOM 1255 C CA . THR A 1 154 ? -10.389 0.939 29.977 1.00 89.69 154 THR A CA 1
ATOM 1256 C C . THR A 1 154 ? -11.822 1.277 29.583 1.00 89.69 154 THR A C 1
ATOM 1258 O O . THR A 1 154 ? -12.188 1.172 28.408 1.00 89.69 154 THR A O 1
ATOM 1261 N N . TYR A 1 155 ? -12.642 1.660 30.564 1.00 91.38 155 TYR A N 1
ATOM 1262 C CA . TYR A 1 155 ? -14.042 2.019 30.348 1.00 91.38 155 TYR A CA 1
ATOM 1263 C C . TYR A 1 155 ? -14.395 3.345 31.031 1.00 91.38 155 TYR A C 1
ATOM 1265 O O . TYR A 1 155 ? -13.784 3.722 32.030 1.00 91.38 155 TYR A O 1
ATOM 1273 N N . GLN A 1 156 ? -15.388 4.038 30.478 1.00 91.75 156 GLN A N 1
ATOM 1274 C CA . GLN A 1 156 ? -15.989 5.245 31.035 1.00 91.75 156 GLN A CA 1
ATOM 1275 C C . GLN A 1 156 ? -17.497 5.249 30.744 1.00 91.75 156 GLN A C 1
ATOM 1277 O O . GLN A 1 156 ? -17.896 5.037 29.599 1.00 91.75 156 GLN A O 1
ATOM 1282 N N . GLU A 1 157 ? -18.323 5.516 31.756 1.00 90.81 157 GLU A N 1
ATOM 1283 C CA . GLU A 1 157 ? -19.751 5.804 31.575 1.00 90.81 157 GLU A CA 1
ATOM 1284 C C . GLU A 1 157 ? -19.943 7.230 31.031 1.00 90.81 157 GLU A C 1
ATOM 1286 O O . GLU A 1 157 ? -19.291 8.179 31.476 1.00 90.81 157 GLU A O 1
ATOM 1291 N N . ILE A 1 158 ? -20.812 7.370 30.033 1.00 87.31 158 ILE A N 1
ATOM 1292 C CA . ILE A 1 158 ? -21.220 8.638 29.435 1.00 87.31 158 ILE A CA 1
ATOM 1293 C C . ILE A 1 158 ? -22.708 8.820 29.703 1.00 87.31 158 ILE A C 1
ATOM 1295 O O . ILE A 1 158 ? -23.531 8.085 29.157 1.00 87.31 158 ILE A O 1
ATOM 1299 N N . ASP A 1 159 ? -23.044 9.852 30.467 1.00 83.50 159 ASP A N 1
ATOM 1300 C CA . ASP A 1 159 ? -24.414 10.330 30.596 1.00 83.50 159 ASP A CA 1
ATOM 1301 C C . ASP A 1 159 ? -24.729 11.335 29.486 1.00 83.50 159 ASP A C 1
ATOM 1303 O O . ASP A 1 159 ? -24.131 12.414 29.426 1.00 83.50 159 ASP A O 1
ATOM 1307 N N . ASP A 1 160 ? -25.717 11.033 28.639 1.00 65.88 160 ASP A N 1
ATOM 1308 C CA . ASP A 1 160 ? -26.311 12.040 27.757 1.00 65.88 160 ASP A CA 1
ATOM 1309 C C . ASP A 1 160 ? -27.143 13.025 28.601 1.00 65.88 160 ASP A C 1
ATOM 1311 O O . ASP A 1 160 ? -28.378 12.947 28.651 1.00 65.88 160 ASP A O 1
ATOM 1315 N N . LYS A 1 161 ? -26.499 13.971 29.289 1.00 61.50 161 LYS A N 1
ATOM 1316 C CA . LYS A 1 161 ? -27.212 15.164 29.751 1.00 61.50 161 LYS A CA 1
ATOM 1317 C C . LYS A 1 161 ? -27.630 15.946 28.506 1.00 61.50 161 LYS A C 1
ATOM 1319 O O . LYS A 1 161 ? -26.788 16.522 27.824 1.00 61.50 161 LYS A O 1
ATOM 1324 N N . LYS A 1 162 ? -28.932 15.923 28.198 1.00 53.88 162 LYS A N 1
ATOM 1325 C CA . LYS A 1 162 ? -29.559 16.855 27.253 1.00 53.88 162 LYS A CA 1
ATOM 1326 C C . LYS A 1 162 ? -29.278 18.276 27.752 1.00 53.88 162 LYS A C 1
ATOM 1328 O O . LYS A 1 162 ? -29.901 18.693 28.725 1.00 53.88 162 LYS A O 1
ATOM 1333 N N . ASN A 1 163 ? -28.339 18.968 27.114 1.00 43.56 163 ASN A N 1
ATOM 1334 C CA . ASN A 1 163 ? -28.374 20.425 27.036 1.00 43.56 163 ASN A CA 1
ATOM 1335 C C . ASN A 1 163 ? -29.250 20.806 25.847 1.00 43.56 163 ASN A C 1
ATOM 1337 O O . ASN A 1 163 ? -29.053 20.189 24.773 1.00 43.56 163 ASN A O 1
#

Secondary structure (DSSP, 8-state):
-EEEEEEEEE---S-----GGG------PPPSSEEEEEPTTS-HHHHHHHHHHHHHHSS--EEE-SS--SSSSEEEE---SS-----SSPPP----PPP--TTSSEEEE-SS--SS--EEE-SEEEEEEEEE-SSS--EEEE--SSTT----EEEEEEE----